Protein 4WPM (pdb70)

Nearest PDB structures (foldseek):
  4wpm-assembly1_B  TM=9.905E-01  e=3.020E-16  Thermochaetoides thermophila DSM 1495
  2cpd-assembly1_A  TM=7.471E-01  e=7.369E-03  Homo sapiens
  2d9o-assembly1_A  TM=5.249E-01  e=2.780E-01  Homo sapiens
  3zo7-assembly1_E  TM=3.820E-01  e=1.640E-01  Rhodococcus opacus
  4fpi-assembly1_E  TM=3.477E-01  e=1.640E-01  Rhodococcus opacus

Structure (mmCIF, N/CA/C/O backbone):
data_4WPM
#
_entry.id   4WPM
#
_cell.length_a   113.731
_cell.lengt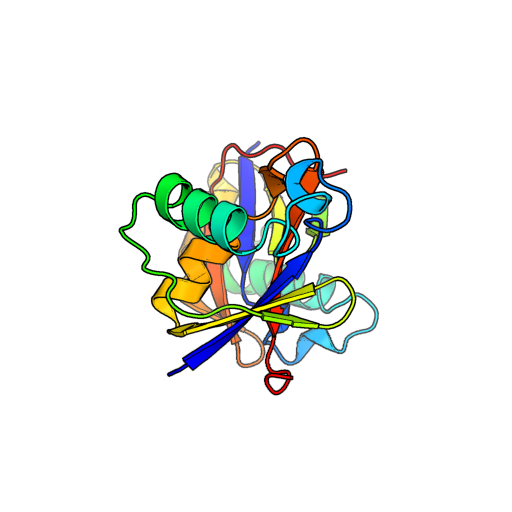h_b   29.796
_cell.length_c   52.453
_cell.angle_alpha   90.00
_cell.angle_beta   96.53
_cell.angle_gamma   90.00
#
_symmetry.space_group_name_H-M   'C 1 2 1'
#
loop_
_entity.id
_entity.type
_entity.pdbx_description
1 polymer 'mRNA export protein'
2 non-polymer 'SULFATE ION'
3 water water
#
loop_
_atom_site.group_PDB
_atom_site.id
_atom_site.type_symbol
_atom_site.label_atom_id
_atom_site.label_alt_id
_atom_site.label_comp_id
_atom_site.label_asym_id
_atom_site.label_entity_id
_atom_site.label_seq_id
_atom_site.pdbx_PDB_ins_code
_atom_site.Cartn_x
_atom_site.Cartn_y
_atom_site.Cartn_z
_atom_site.occupancy
_atom_site.B_iso_or_equiv
_atom_site.auth_seq_id
_atom_site.auth_comp_id
_atom_site.auth_asym_id
_atom_site.auth_atom_id
_atom_site.pdbx_PDB_model_num
ATOM 1 N N . LYS A 1 19 ? 38.563 12.818 7.431 1.00 59.38 98 LYS A N 1
ATOM 2 C CA . LYS A 1 19 ? 37.776 11.921 8.269 1.00 60.08 98 LYS A CA 1
ATOM 3 C C . LYS A 1 19 ? 36.282 12.084 8.011 1.00 53.78 98 LYS A C 1
ATOM 4 O O . LYS A 1 19 ? 35.821 13.156 7.617 1.00 55.37 98 LYS A O 1
ATOM 22 N N . THR A 1 20 ? 35.534 11.007 8.234 1.00 46.68 99 THR A N 1
ATOM 23 C CA . THR A 1 20 ? 34.095 10.993 8.006 1.00 39.46 99 THR A CA 1
ATOM 24 C C . THR A 1 20 ? 33.397 10.223 9.123 1.00 28.42 99 THR A C 1
ATOM 25 O O . THR A 1 20 ? 33.976 9.304 9.703 1.00 24.48 99 THR A O 1
ATOM 36 N N . VAL A 1 21 ? 32.153 10.595 9.414 1.00 23.54 100 VAL A N 1
ATOM 37 C CA . VAL A 1 21 ? 31.366 9.924 10.443 1.00 22.07 100 VAL A CA 1
ATOM 38 C C . VAL A 1 21 ? 30.315 9.023 9.802 1.00 19.18 100 VAL A C 1
ATOM 39 O O . VAL A 1 21 ? 29.577 9.452 8.913 1.00 15.80 100 VAL A O 1
ATOM 52 N N . ILE A 1 22 ? 30.257 7.776 10.261 1.00 20.94 101 ILE A N 1
ATOM 53 C CA . ILE A 1 22 ? 29.274 6.811 9.780 1.00 16.57 101 ILE A CA 1
ATOM 54 C C . ILE A 1 22 ? 28.344 6.383 10.910 1.00 16.69 101 ILE A C 1
ATOM 55 O O . ILE A 1 22 ? 28.796 6.077 12.014 1.00 17.90 101 ILE A O 1
ATOM 71 N N . LYS A 1 23 ? 27.046 6.364 10.620 1.00 16.72 102 LYS A N 1
ATOM 72 C CA . LYS A 1 23 ? 26.042 5.875 11.560 1.00 18.95 102 LYS A CA 1
ATOM 73 C C . LYS A 1 23 ? 25.480 4.541 11.082 1.00 15.01 102 LYS A C 1
ATOM 74 O O . LYS A 1 23 ? 25.083 4.405 9.923 1.00 11.65 102 LYS A O 1
ATOM 93 N N . ILE A 1 24 ? 25.448 3.564 11.984 1.00 17.50 103 ILE A N 1
ATOM 94 C CA . ILE A 1 24 ? 24.941 2.230 11.673 1.00 13.99 103 ILE A CA 1
ATOM 95 C C . ILE A 1 24 ? 23.757 1.876 12.565 1.00 14.22 103 ILE A C 1
ATOM 96 O O . ILE A 1 24 ? 23.832 1.998 13.788 1.00 14.61 103 ILE A O 1
ATOM 112 N N . LEU A 1 25 ? 22.673 1.430 11.938 1.00 15.14 104 LEU A N 1
ATOM 113 C CA . LEU A 1 25 ? 21.453 1.055 12.643 1.00 14.49 104 LEU A CA 1
ATOM 114 C C . LEU A 1 25 ? 21.119 -0.412 12.393 1.00 16.98 104 LEU A C 1
ATOM 115 O O . LEU A 1 25 ? 21.312 -0.912 11.285 1.00 17.40 104 LEU A O 1
ATOM 131 N N . GLY A 1 26 ? 20.620 -1.093 13.422 1.00 19.06 105 GLY A N 1
ATOM 132 C CA . GLY A 1 26 ? 20.156 -2.465 13.286 1.00 23.47 105 GLY A CA 1
ATOM 133 C C . GLY A 1 26 ? 20.917 -3.482 14.118 1.00 29.62 105 GLY A C 1
ATOM 134 O O . GLY A 1 26 ? 20.572 -4.664 14.120 1.00 44.76 105 GLY A O 1
ATOM 138 N N . LEU A 1 27 ? 21.951 -3.036 14.825 1.00 22.17 106 LEU A N 1
ATOM 139 C CA . LEU A 1 27 ? 22.742 -3.939 15.656 1.00 18.15 106 LEU A CA 1
ATOM 140 C C . LEU A 1 27 ? 21.923 -4.435 16.843 1.00 18.40 106 LEU A C 1
ATOM 141 O O . LEU A 1 27 ? 22.082 -5.571 17.286 1.00 13.11 106 LEU A O 1
ATOM 157 N N . LYS A 1 28 ? 21.048 -3.573 17.351 1.00 26.04 107 LYS A N 1
ATOM 158 C CA . LYS A 1 28 ? 20.213 -3.905 18.500 1.00 33.75 107 LYS A CA 1
ATOM 159 C C . LYS A 1 28 ? 19.243 -5.034 18.168 1.00 29.41 107 LYS A C 1
ATOM 160 O O . LYS A 1 28 ? 18.905 -5.848 19.028 1.00 29.50 107 LYS A O 1
ATOM 179 N N . ASN A 1 29 ? 18.799 -5.075 16.916 1.00 23.74 108 ASN A N 1
ATOM 180 C CA . ASN A 1 29 ? 17.866 -6.098 16.461 1.00 19.50 108 ASN A CA 1
ATOM 181 C C . ASN A 1 29 ? 18.564 -7.417 16.143 1.00 17.24 108 ASN A C 1
ATOM 182 O O . ASN A 1 29 ? 17.910 -8.435 15.915 1.00 17.53 108 ASN A O 1
ATOM 193 N N . SER A 1 30 ? 19.893 -7.393 16.129 1.00 14.94 109 SER A N 1
ATOM 194 C CA . SER A 1 30 ? 20.675 -8.553 15.723 1.00 16.94 109 SER A CA 1
ATOM 195 C C . SER A 1 30 ? 20.943 -9.500 16.889 1.00 23.70 109 SER A C 1
ATOM 196 O O . SER A 1 30 ? 20.700 -9.163 18.048 1.00 22.86 109 SER A O 1
ATOM 204 N N . LYS A 1 31 ? 21.447 -10.687 16.568 1.00 21.13 110 LYS A N 1
ATOM 205 C CA . LYS A 1 31 ? 21.787 -11.682 17.578 1.00 20.10 110 LYS A CA 1
ATOM 206 C C . LYS A 1 31 ? 23.031 -11.279 18.364 1.00 16.36 110 LYS A C 1
ATOM 207 O O . LYS A 1 31 ? 23.227 -11.713 19.499 1.00 15.22 110 LYS A O 1
ATOM 226 N N . ALA A 1 32 ? 23.871 -10.451 17.752 1.00 12.91 111 ALA A N 1
ATOM 227 C CA . ALA A 1 32 ? 25.109 -10.011 18.385 1.00 13.07 111 ALA A CA 1
ATOM 228 C C . ALA A 1 32 ? 24.841 -9.034 19.527 1.00 13.51 111 ALA A C 1
ATOM 229 O O . ALA A 1 32 ? 25.736 -8.736 20.316 1.00 12.97 111 ALA A O 1
ATOM 236 N N . ALA A 1 33 ? 23.611 -8.534 19.610 1.00 16.32 112 ALA A N 1
ATOM 237 C CA . ALA A 1 33 ? 23.253 -7.538 20.615 1.00 18.92 112 ALA A CA 1
ATOM 238 C C . ALA A 1 33 ? 23.434 -8.076 22.031 1.00 23.55 112 ALA A C 1
ATOM 239 O O . ALA A 1 33 ? 23.743 -7.324 22.956 1.00 20.51 112 ALA A O 1
ATOM 246 N N . SER A 1 34 ? 23.242 -9.381 22.193 1.00 21.22 113 SER A N 1
ATOM 247 C CA . SER A 1 34 ? 23.325 -10.015 23.505 1.00 21.02 113 SER A CA 1
ATOM 248 C C . SER A 1 34 ? 24.770 -10.200 23.964 1.00 21.88 113 SER A C 1
ATOM 249 O O . SER A 1 34 ? 25.015 -10.683 25.069 1.00 21.71 113 SER A O 1
ATOM 257 N N . ASN A 1 35 ? 25.723 -9.820 23.119 1.00 25.29 114 ASN A N 1
ATOM 258 C CA . ASN A 1 35 ? 27.134 -9.964 23.457 1.00 26.48 114 ASN A CA 1
ATOM 259 C C . ASN A 1 35 ? 27.540 -9.070 24.626 1.00 24.11 114 ASN A C 1
ATOM 260 O O . ASN A 1 35 ? 26.842 -8.106 24.943 1.00 23.18 114 ASN A O 1
ATOM 271 N N . PRO A 1 36 ? 28.673 -9.393 25.275 1.00 23.01 115 PRO A N 1
ATOM 272 C CA . PRO A 1 36 ? 29.200 -8.599 26.391 1.00 23.14 115 PRO A CA 1
ATOM 273 C C . PRO A 1 36 ? 29.418 -7.129 26.038 1.00 25.79 115 PRO A C 1
ATOM 274 O O . PRO A 1 36 ? 29.113 -6.256 26.851 1.00 25.58 115 PRO A O 1
ATOM 285 N N . ASP A 1 37 ? 29.936 -6.869 24.840 1.00 26.22 116 ASP A N 1
ATOM 286 C CA . ASP A 1 37 ? 30.220 -5.506 24.398 1.00 25.93 116 ASP A CA 1
ATOM 287 C C . ASP A 1 37 ? 29.108 -4.950 23.510 1.00 22.37 116 ASP A C 1
ATOM 288 O O . ASP A 1 37 ? 29.292 -3.937 22.835 1.00 20.74 116 ASP A O 1
ATOM 297 N N . GLY A 1 38 ? 27.957 -5.616 23.513 1.00 21.13 117 GLY A N 1
ATOM 298 C CA . GLY A 1 38 ? 26.825 -5.185 22.713 1.00 23.57 117 GLY A CA 1
ATOM 299 C C . GLY A 1 38 ? 26.931 -5.610 21.260 1.00 25.34 117 GLY A C 1
ATOM 300 O O . GLY A 1 38 ? 26.103 -5.227 20.433 1.00 25.20 117 GLY A O 1
ATOM 304 N N . GLY A 1 39 ? 27.953 -6.402 20.949 1.00 26.10 118 GLY A N 1
ATOM 305 C CA . GLY A 1 39 ? 28.159 -6.896 19.599 1.00 24.32 118 GLY A CA 1
ATOM 306 C C . GLY A 1 39 ? 28.935 -5.936 18.717 1.00 22.93 118 GLY A C 1
ATOM 307 O O . GLY A 1 39 ? 28.980 -6.106 17.498 1.00 19.95 118 GLY A O 1
ATOM 311 N N . LEU A 1 40 ? 29.542 -4.923 19.329 1.00 20.58 119 LEU A N 1
ATOM 312 C CA . LEU A 1 40 ? 30.296 -3.918 18.586 1.00 14.37 119 LEU A CA 1
ATOM 313 C C . LEU A 1 40 ? 31.451 -4.557 17.826 1.00 14.29 119 LEU A C 1
ATOM 314 O O . LEU A 1 40 ? 31.576 -4.390 16.615 1.00 14.17 119 LEU A O 1
ATOM 330 N N . ARG A 1 41 ? 32.285 -5.298 18.548 1.00 14.39 120 ARG A N 1
ATOM 331 C CA . ARG A 1 41 ? 33.498 -5.874 17.980 1.00 17.20 120 ARG A CA 1
ATOM 332 C C . ARG A 1 41 ? 33.192 -6.852 16.850 1.00 15.42 120 ARG A C 1
ATOM 333 O O . ARG A 1 41 ? 33.848 -6.831 15.808 1.00 15.43 120 ARG A O 1
ATOM 354 N N . SER A 1 42 ? 32.198 -7.709 17.060 1.00 15.30 121 SER A N 1
ATOM 355 C CA . SER A 1 42 ? 31.804 -8.680 16.046 1.00 18.85 121 SER A CA 1
ATOM 356 C C . SER A 1 42 ? 31.279 -7.981 14.794 1.00 20.53 121 SER A C 1
ATOM 357 O O . SER A 1 42 ? 31.485 -8.453 13.676 1.00 23.50 121 SER A O 1
ATOM 365 N N . LEU A 1 43 ? 30.602 -6.853 14.990 1.00 18.49 122 LEU A N 1
ATOM 366 C CA . LEU A 1 43 ? 30.083 -6.066 13.877 1.00 10.91 122 LEU A CA 1
ATOM 367 C C . LEU A 1 43 ? 31.211 -5.458 13.051 1.00 10.72 122 LEU A C 1
ATOM 368 O O . LEU A 1 43 ? 31.229 -5.586 11.828 1.00 9.70 122 LEU A O 1
ATOM 384 N N . LEU A 1 44 ? 32.146 -4.790 13.720 1.00 14.37 123 LEU A N 1
ATOM 385 C CA . LEU A 1 44 ? 33.256 -4.150 13.024 1.00 17.84 123 LEU A CA 1
ATOM 386 C C . LEU A 1 44 ? 34.105 -5.195 12.316 1.00 22.24 123 LEU A C 1
ATOM 387 O O . LEU A 1 44 ? 34.606 -4.959 11.219 1.00 21.47 123 LEU A O 1
ATOM 403 N N . ASP A 1 45 ? 34.257 -6.356 12.945 1.00 27.92 124 ASP A N 1
ATOM 404 C CA . ASP A 1 45 ? 34.981 -7.460 12.331 1.00 34.57 124 ASP A CA 1
ATOM 405 C C . ASP A 1 45 ? 34.270 -7.898 11.056 1.00 28.17 124 ASP A C 1
ATOM 406 O O . ASP A 1 45 ? 34.908 -8.169 10.040 1.00 24.90 124 ASP A O 1
ATOM 415 N N . PHE A 1 46 ? 32.943 -7.959 11.117 1.00 22.24 125 PHE A N 1
ATOM 416 C CA . PHE A 1 46 ? 32.135 -8.333 9.962 1.00 18.34 125 PHE A CA 1
ATOM 417 C C . PHE A 1 46 ? 32.255 -7.312 8.834 1.00 19.52 125 PHE A C 1
ATOM 418 O O . PHE A 1 46 ? 32.357 -7.679 7.663 1.00 19.88 125 PHE A O 1
ATOM 435 N N . LEU A 1 47 ? 32.243 -6.031 9.190 1.00 21.21 126 LEU A N 1
ATOM 436 C CA . LEU A 1 47 ? 32.337 -4.959 8.204 1.00 22.82 126 LEU A CA 1
ATOM 437 C C . LEU A 1 47 ? 33.678 -4.974 7.478 1.00 30.22 126 LEU A C 1
ATOM 438 O O . LEU A 1 47 ? 33.740 -4.756 6.268 1.00 30.63 126 LEU A O 1
ATOM 454 N N . GLU A 1 48 ? 34.749 -5.228 8.223 1.00 26.78 127 GLU A N 1
ATOM 455 C CA . GLU A 1 48 ? 36.087 -5.274 7.647 1.00 26.58 127 GLU A CA 1
ATOM 456 C C . GLU A 1 48 ? 36.222 -6.390 6.614 1.00 29.33 127 GLU A C 1
ATOM 457 O O . GLU A 1 48 ? 36.786 -6.187 5.539 1.00 31.25 127 GLU A O 1
ATOM 469 N N . ARG A 1 49 ? 35.703 -7.568 6.946 1.00 30.60 128 ARG A N 1
ATOM 470 C CA . ARG A 1 49 ? 35.792 -8.722 6.057 1.00 33.73 128 ARG A CA 1
ATOM 471 C C . ARG A 1 49 ? 34.907 -8.553 4.822 1.00 31.58 128 ARG A C 1
ATOM 472 O O . ARG A 1 49 ? 35.305 -8.907 3.712 1.00 28.39 128 ARG A O 1
ATOM 493 N N . LYS A 1 50 ? 33.708 -8.012 5.021 1.00 34.22 129 LYS A N 1
ATOM 494 C CA . LYS A 1 50 ? 32.722 -7.894 3.948 1.00 40.31 129 LYS A CA 1
ATOM 495 C C . LYS A 1 50 ? 33.132 -6.871 2.893 1.00 44.65 129 LYS A C 1
ATOM 496 O O . LYS A 1 50 ? 32.811 -7.022 1.714 1.00 44.02 129 LYS A O 1
ATOM 515 N N . SER A 1 51 ? 33.825 -5.824 3.326 1.00 52.41 130 SER A N 1
ATOM 516 C CA . SER A 1 51 ? 34.238 -4.746 2.434 1.00 63.96 130 SER A CA 1
ATOM 517 C C . SER A 1 51 ? 35.237 -5.253 1.395 1.00 73.19 130 SER A C 1
ATOM 518 O O . SER A 1 51 ? 35.245 -4.789 0.255 1.00 72.71 130 SER A O 1
ATOM 526 N N . LYS A 1 52 ? 36.087 -6.190 1.812 1.00 82.55 131 LYS A N 1
ATOM 527 C CA . LYS A 1 52 ? 37.113 -6.785 0.950 1.00 91.28 131 LYS A CA 1
ATOM 528 C C . LYS A 1 52 ? 38.161 -5.760 0.522 1.00 97.80 131 LYS A C 1
ATOM 529 O O . LYS A 1 52 ? 38.866 -5.958 -0.469 1.00 99.92 131 LYS A O 1
ATOM 548 N N . GLU A 1 53 ? 38.257 -4.667 1.273 1.00 100.97 132 G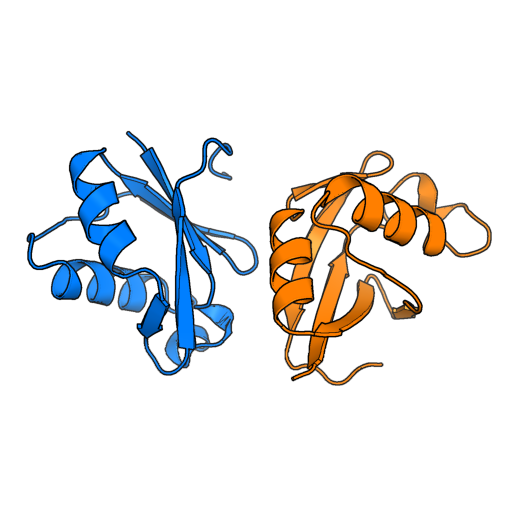LU A N 1
ATOM 549 C CA . GLU A 1 53 ? 39.309 -3.677 1.073 1.00 104.15 132 GLU A CA 1
ATOM 550 C C . GLU A 1 53 ? 40.470 -3.904 2.041 1.00 105.94 132 GLU A C 1
ATOM 551 O O . GLU A 1 53 ? 41.528 -3.291 1.906 1.00 103.26 132 GLU A O 1
ATOM 563 N N . LYS A 1 54 ? 40.262 -4.793 3.010 1.00 112.06 133 LYS A N 1
ATOM 564 C CA . LYS A 1 54 ? 41.163 -4.908 4.153 1.00 118.31 133 LYS A CA 1
ATOM 565 C C . LYS A 1 54 ? 41.228 -3.541 4.817 1.00 111.88 133 LYS A C 1
ATOM 566 O O . LYS A 1 54 ? 42.282 -2.908 4.897 1.00 114.08 133 LYS A O 1
ATOM 585 N N . ILE A 1 55 ? 40.065 -3.104 5.281 1.00 101.48 134 ILE A N 1
ATOM 586 C CA . ILE A 1 55 ? 39.920 -1.868 6.028 1.00 90.83 134 ILE A CA 1
ATOM 587 C C . ILE A 1 55 ? 40.137 -2.100 7.516 1.00 76.28 134 ILE A C 1
ATOM 588 O O . ILE A 1 55 ? 39.832 -3.170 8.044 1.00 74.40 134 ILE A O 1
ATOM 604 N N . THR A 1 56 ? 40.698 -1.090 8.172 1.00 66.39 135 THR A N 1
ATOM 605 C CA . THR A 1 56 ? 40.899 -1.105 9.612 1.00 59.69 135 THR A CA 1
ATOM 606 C C . THR A 1 56 ? 40.060 0.010 10.223 1.00 53.85 135 THR A C 1
ATOM 607 O O . THR A 1 56 ? 40.243 1.185 9.903 1.00 53.10 135 THR A O 1
ATOM 618 N N . LEU A 1 57 ? 39.144 -0.372 11.108 1.00 50.04 136 LEU A N 1
ATOM 619 C CA . LEU A 1 57 ? 38.235 0.568 11.749 1.00 48.19 136 LEU A CA 1
ATOM 620 C C . LEU A 1 57 ? 38.772 0.931 13.126 1.00 52.03 136 LEU A C 1
ATOM 621 O O . LEU A 1 57 ? 38.792 0.107 14.041 1.00 47.66 136 LEU A O 1
ATOM 637 N N . GLY A 1 58 ? 39.203 2.181 13.262 1.00 62.14 137 GLY A N 1
ATOM 638 C CA . GLY A 1 58 ? 39.820 2.654 14.486 1.00 71.57 137 GLY A CA 1
ATOM 639 C C . GLY A 1 58 ? 38.834 2.985 15.588 1.00 60.98 137 GLY A C 1
ATOM 640 O O . GLY A 1 58 ? 38.663 2.192 16.512 1.00 68.45 137 GLY A O 1
ATOM 644 N N . ARG A 1 59 ? 38.173 4.135 15.493 1.00 47.41 138 ARG A N 1
ATOM 645 C CA . ARG A 1 59 ? 37.295 4.585 16.568 1.00 30.91 138 ARG A CA 1
ATOM 646 C C . ARG A 1 59 ? 35.838 4.246 16.283 1.00 23.03 138 ARG A C 1
ATOM 647 O O . ARG A 1 59 ? 35.301 4.588 15.229 1.00 17.85 138 ARG A O 1
ATOM 668 N N . GLY A 1 60 ? 35.207 3.568 17.238 1.00 23.21 139 GLY A N 1
ATOM 669 C CA . GLY A 1 60 ? 33.784 3.298 17.174 1.00 21.11 139 GLY A CA 1
ATOM 670 C C . GLY A 1 60 ? 33.141 3.238 18.547 1.00 19.69 139 GLY A C 1
ATOM 671 O O . GLY A 1 60 ? 33.810 2.951 19.540 1.00 15.71 139 GLY A O 1
ATOM 675 N N . ILE A 1 61 ? 31.838 3.501 18.601 1.00 20.15 140 ILE A N 1
ATOM 676 C CA . ILE A 1 61 ? 31.084 3.464 19.854 1.00 22.23 140 ILE A CA 1
ATOM 677 C C . ILE A 1 61 ? 29.624 3.072 19.632 1.00 18.01 140 ILE A C 1
ATOM 678 O O . ILE A 1 61 ? 29.102 3.197 18.524 1.00 15.49 140 ILE A O 1
ATOM 694 N N . ILE A 1 62 ? 28.979 2.591 20.693 1.00 17.05 141 ILE A N 1
ATOM 695 C CA . ILE A 1 62 ? 27.544 2.318 20.672 1.00 15.65 141 ILE A CA 1
ATOM 696 C C . ILE A 1 62 ? 26.827 3.384 21.494 1.00 15.42 141 ILE A C 1
ATOM 697 O O . ILE A 1 62 ? 27.022 3.476 22.707 1.00 14.69 141 ILE A O 1
ATOM 713 N N . ASP A 1 63 ? 26.006 4.188 20.824 1.00 17.30 142 ASP A N 1
ATOM 714 C CA . ASP A 1 63 ? 25.182 5.187 21.494 1.00 19.83 142 ASP A CA 1
ATOM 715 C C . ASP A 1 63 ? 23.728 5.042 21.062 1.00 20.72 142 ASP A C 1
ATOM 716 O O . ASP A 1 63 ? 23.394 5.250 19.895 1.00 19.81 142 ASP A O 1
ATOM 725 N N . GLY A 1 64 ? 22.866 4.688 22.009 1.00 22.51 143 GLY A N 1
ATOM 726 C CA . GLY A 1 64 ? 21.480 4.400 21.698 1.00 23.76 143 GLY A CA 1
ATOM 727 C C . GLY A 1 64 ? 21.386 3.154 20.841 1.00 23.79 143 GLY A C 1
ATOM 728 O O . GLY A 1 64 ? 22.024 2.142 21.134 1.00 22.92 143 GLY A O 1
ATOM 732 N N . ASP A 1 65 ? 20.592 3.230 19.778 1.00 23.21 144 ASP A N 1
ATOM 733 C CA . ASP A 1 65 ? 20.439 2.113 18.853 1.00 24.34 144 ASP A CA 1
ATOM 734 C C . ASP A 1 65 ? 21.491 2.172 17.749 1.00 19.77 144 ASP A C 1
ATOM 735 O O . ASP A 1 65 ? 21.576 1.268 16.916 1.00 21.05 144 ASP A O 1
ATOM 744 N N . TYR A 1 66 ? 22.294 3.234 17.750 1.00 16.24 145 TYR A N 1
ATOM 745 C CA . TYR A 1 66 ? 23.250 3.470 16.675 1.00 18.99 145 TYR A CA 1
ATOM 746 C C . TYR A 1 66 ? 24.667 3.041 17.031 1.00 16.25 145 TYR A C 1
ATOM 747 O O . TYR A 1 66 ? 25.061 3.050 18.199 1.00 14.96 145 TYR A O 1
ATOM 765 N N . VAL A 1 67 ? 25.421 2.664 16.003 1.00 14.61 146 VAL A N 1
ATOM 766 C CA . VAL A 1 67 ? 26.863 2.492 16.107 1.00 11.45 146 VAL A CA 1
ATOM 767 C C . VAL A 1 67 ? 27.541 3.593 15.301 1.00 11.14 146 VAL A C 1
ATOM 768 O O . VAL A 1 67 ? 27.244 3.778 14.119 1.00 8.66 146 VAL A O 1
ATOM 781 N N . TRP A 1 68 ? 28.449 4.319 15.944 1.00 14.45 147 TRP A N 1
ATOM 782 C CA . TRP A 1 68 ? 29.145 5.430 15.307 1.00 16.26 147 TRP A CA 1
ATOM 783 C C . TRP A 1 68 ? 30.560 5.004 14.945 1.00 19.05 147 TRP A C 1
ATOM 784 O O . TRP A 1 68 ? 31.234 4.361 15.745 1.00 19.40 147 TRP A O 1
ATOM 805 N N . LEU A 1 69 ? 30.995 5.349 13.737 1.00 22.49 148 LEU A N 1
ATOM 806 C CA . LEU A 1 69 ? 32.351 5.044 13.287 1.00 24.53 148 LEU A CA 1
ATOM 807 C C . LEU A 1 69 ? 32.991 6.266 12.647 1.00 24.56 148 LEU A C 1
ATOM 808 O O . LEU A 1 69 ? 32.361 6.968 11.855 1.00 22.21 148 LEU A O 1
ATOM 824 N N . LYS A 1 70 ? 34.250 6.510 13.001 1.00 26.55 149 LYS A N 1
ATOM 825 C CA . LYS A 1 70 ? 35.030 7.583 12.404 1.00 30.63 149 LYS A CA 1
ATOM 826 C C . LYS A 1 70 ? 36.061 6.986 11.446 1.00 29.61 149 LYS A C 1
ATOM 827 O O . LYS A 1 70 ? 36.947 6.241 11.867 1.00 29.67 149 LYS A O 1
ATOM 846 N N . VAL A 1 71 ? 35.935 7.312 10.162 1.00 30.16 150 VAL A N 1
ATOM 847 C CA . VAL A 1 71 ? 36.763 6.707 9.119 1.00 31.17 150 VAL A CA 1
ATOM 848 C C . VAL A 1 71 ? 37.134 7.721 8.039 1.00 35.21 150 VAL A C 1
ATOM 849 O O . VAL A 1 71 ? 36.505 8.773 7.928 1.00 31.03 150 VAL A O 1
ATOM 862 N N . ASN A 1 72 ? 38.152 7.403 7.243 1.00 46.30 151 ASN A N 1
ATOM 863 C CA . ASN A 1 72 ? 38.519 8.256 6.117 1.00 58.70 151 ASN A CA 1
ATOM 864 C C . ASN A 1 72 ? 37.493 8.121 4.995 1.00 67.56 151 ASN A C 1
ATOM 865 O O . ASN A 1 72 ? 36.597 7.280 5.064 1.00 72.62 151 ASN A O 1
ATOM 876 N N . LYS A 1 73 ? 37.626 8.948 3.963 1.00 72.48 152 LYS A N 1
ATOM 877 C CA . LYS A 1 73 ? 36.582 9.063 2.948 1.00 79.58 152 LYS A CA 1
ATOM 878 C C . LYS A 1 73 ? 36.444 7.816 2.069 1.00 88.64 152 LYS A C 1
ATOM 879 O O . LYS A 1 73 ? 35.331 7.359 1.810 1.00 86.71 152 LYS A O 1
ATOM 898 N N . ASP A 1 74 ? 37.566 7.271 1.607 1.00 100.79 153 ASP A N 1
ATOM 899 C CA . ASP A 1 74 ? 37.53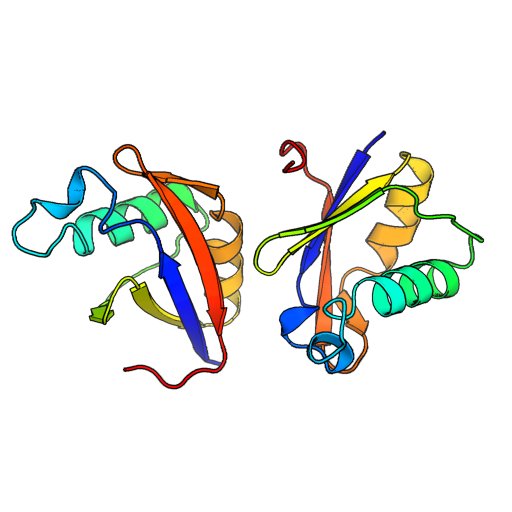4 6.088 0.749 1.00 102.72 153 ASP A CA 1
ATOM 900 C C . ASP A 1 74 ? 36.939 4.903 1.495 1.00 95.11 153 ASP A C 1
ATOM 901 O O . ASP A 1 74 ? 36.188 4.109 0.929 1.00 100.15 153 ASP A O 1
ATOM 910 N N . ASP A 1 75 ? 37.285 4.796 2.772 1.00 81.46 154 ASP A N 1
ATOM 911 C CA . ASP A 1 75 ? 36.755 3.748 3.631 1.00 68.91 154 ASP A CA 1
ATOM 912 C C . ASP A 1 75 ? 35.239 3.837 3.750 1.00 55.75 154 ASP A C 1
ATOM 913 O O . ASP A 1 75 ? 34.551 2.819 3.842 1.00 53.46 154 ASP A O 1
ATOM 922 N N . ALA A 1 76 ? 34.726 5.062 3.757 1.00 46.45 155 ALA A N 1
ATOM 923 C CA . ALA A 1 76 ? 33.297 5.295 3.910 1.00 37.72 155 ALA A CA 1
ATOM 924 C C . ALA A 1 76 ? 32.501 4.695 2.754 1.00 34.96 155 ALA A C 1
ATOM 925 O O . ALA A 1 76 ? 31.409 4.170 2.957 1.00 35.27 155 ALA A O 1
ATOM 932 N N . GLN A 1 77 ? 33.054 4.760 1.547 1.00 32.09 156 GLN A N 1
ATOM 933 C CA . GLN A 1 77 ? 32.351 4.268 0.366 1.00 27.86 156 GLN A CA 1
ATOM 934 C C . GLN A 1 77 ? 32.135 2.758 0.414 1.00 26.64 156 GLN A C 1
ATOM 935 O O . GLN A 1 77 ? 31.062 2.269 0.060 1.00 26.35 156 GLN A O 1
ATOM 949 N N . HIS A 1 78 ? 33.151 2.023 0.851 1.00 28.40 157 HIS A N 1
ATOM 950 C CA . HIS A 1 78 ? 33.047 0.571 0.955 1.00 31.21 157 HIS A CA 1
ATOM 951 C C . HIS A 1 78 ? 32.063 0.168 2.049 1.00 30.32 157 HIS A C 1
ATOM 952 O O . HIS A 1 78 ? 31.330 -0.810 1.905 1.00 32.61 157 HIS A O 1
ATOM 966 N N . LEU A 1 79 ? 32.053 0.922 3.145 1.00 28.42 158 LEU A N 1
ATOM 967 C CA . LEU A 1 79 ? 31.106 0.675 4.226 1.00 26.90 158 LEU A CA 1
ATOM 968 C C . LEU A 1 79 ? 29.685 0.969 3.760 1.00 22.84 158 LEU A C 1
ATOM 969 O O . LEU A 1 79 ? 28.748 0.246 4.101 1.00 18.97 158 LEU A O 1
ATOM 985 N N . LEU A 1 80 ? 29.531 2.035 2.980 1.00 23.55 159 LEU A N 1
ATOM 986 C CA . LEU A 1 80 ? 28.222 2.439 2.481 1.00 24.27 159 LEU A CA 1
ATOM 987 C C . LEU A 1 80 ? 27.626 1.405 1.523 1.00 22.86 159 LEU A C 1
ATOM 988 O O . LEU A 1 80 ? 26.404 1.298 1.411 1.00 22.26 159 LEU A O 1
ATOM 1004 N N . ARG A 1 81 ? 28.476 0.652 0.829 1.00 24.44 160 ARG A N 1
ATOM 1005 C CA . ARG A 1 81 ? 27.988 -0.412 -0.048 1.00 27.71 160 ARG A CA 1
ATOM 1006 C C . ARG A 1 81 ? 27.259 -1.493 0.738 1.00 26.72 160 ARG A C 1
ATOM 1007 O O . ARG A 1 81 ? 26.349 -2.140 0.219 1.00 27.65 160 ARG A O 1
ATOM 1028 N N . LEU A 1 82 ? 27.662 -1.687 1.988 1.00 25.46 161 LEU A N 1
ATOM 1029 C CA . LEU A 1 82 ? 27.082 -2.732 2.820 1.00 24.83 161 LEU A CA 1
ATOM 1030 C C . LEU A 1 82 ? 25.744 -2.302 3.420 1.00 21.01 161 LEU A C 1
ATOM 1031 O O . LEU A 1 82 ? 25.148 -3.038 4.205 1.00 19.23 161 LEU A O 1
ATOM 1047 N N . ASN A 1 83 ? 25.282 -1.105 3.070 1.00 16.98 162 ASN A N 1
ATOM 1048 C CA . ASN A 1 83 ? 23.984 -0.637 3.537 1.00 15.26 162 ASN A CA 1
ATOM 1049 C C . ASN A 1 83 ? 22.867 -1.545 3.043 1.00 18.39 162 ASN A C 1
ATOM 1050 O O . ASN A 1 83 ? 22.798 -1.856 1.857 1.00 23.25 162 ASN A O 1
ATOM 1061 N N . GLY A 1 84 ? 21.998 -1.964 3.957 1.00 17.03 163 GLY A N 1
ATOM 1062 C CA . GLY A 1 84 ? 20.862 -2.804 3.617 1.00 16.04 163 GLY A CA 1
ATOM 1063 C C . GLY A 1 84 ? 21.158 -4.288 3.732 1.00 18.51 163 GLY A C 1
ATOM 1064 O O . GLY A 1 84 ? 20.251 -5.116 3.642 1.00 19.56 163 GLY A O 1
ATOM 1068 N N . PHE A 1 85 ? 22.428 -4.627 3.933 1.00 20.91 164 PHE A N 1
ATOM 1069 C CA . PHE A 1 85 ? 22.828 -6.016 4.131 1.00 23.54 164 PHE A CA 1
ATOM 1070 C C . PHE A 1 85 ? 22.366 -6.522 5.492 1.00 20.10 164 PHE A C 1
ATOM 1071 O O . PHE A 1 85 ? 22.123 -5.735 6.407 1.00 18.25 164 PHE A O 1
ATOM 1088 N N . THR A 1 86 ? 22.249 -7.840 5.614 1.00 18.74 165 THR A N 1
ATOM 1089 C CA . THR A 1 86 ? 21.824 -8.467 6.858 1.00 17.94 165 THR A CA 1
ATOM 1090 C C . THR A 1 86 ? 23.029 -8.978 7.643 1.00 16.98 165 THR A C 1
ATOM 1091 O O . THR A 1 86 ? 23.870 -9.700 7.104 1.00 14.08 165 THR A O 1
ATOM 1102 N N . TYR A 1 87 ? 23.107 -8.593 8.913 1.00 13.85 166 TYR A N 1
ATOM 1103 C CA . TYR A 1 87 ? 24.149 -9.079 9.811 1.00 13.50 166 TYR A CA 1
ATOM 1104 C C . TYR A 1 87 ? 23.542 -9.665 11.077 1.00 10.80 166 TYR A C 1
ATOM 1105 O O . TYR A 1 87 ? 22.793 -8.993 11.787 1.00 9.38 166 TYR A O 1
ATOM 1123 N N . ALA A 1 88 ? 23.884 -10.920 11.353 1.00 10.65 167 ALA A N 1
ATOM 1124 C CA . ALA A 1 88 ? 23.408 -11.619 12.540 1.00 10.13 167 ALA A CA 1
ATOM 1125 C C . ALA A 1 88 ? 21.882 -11.583 12.629 1.00 9.63 167 ALA A C 1
ATOM 1126 O O . ALA A 1 88 ? 21.314 -11.496 13.718 1.00 11.48 167 ALA A O 1
ATOM 1133 N N . GLY A 1 89 ? 21.229 -11.645 11.472 1.00 8.10 168 GLY A N 1
ATOM 1134 C CA . GLY A 1 89 ? 19.781 -11.718 11.410 1.00 11.53 168 GLY A CA 1
ATOM 1135 C C . GLY A 1 89 ? 19.070 -10.380 11.501 1.00 16.36 168 GLY A C 1
ATOM 1136 O O . GLY A 1 89 ? 17.873 -10.333 11.785 1.00 23.57 168 GLY A O 1
ATOM 1140 N N . ALA A 1 90 ? 19.802 -9.293 11.267 1.00 15.52 169 ALA A N 1
ATOM 1141 C CA . ALA A 1 90 ? 19.222 -7.952 11.309 1.00 14.92 169 ALA A CA 1
ATOM 1142 C C . ALA A 1 90 ? 19.693 -7.111 10.127 1.00 14.61 169 ALA A C 1
ATOM 1143 O O . ALA A 1 90 ? 20.872 -7.129 9.771 1.00 13.07 169 ALA A O 1
ATOM 1150 N N . THR A 1 91 ? 18.767 -6.368 9.530 1.00 15.29 170 THR A N 1
ATOM 1151 C CA . THR A 1 91 ? 19.090 -5.499 8.405 1.00 15.83 170 THR A CA 1
ATOM 1152 C C . THR A 1 91 ? 19.831 -4.257 8.885 1.00 11.57 170 THR A C 1
ATOM 1153 O O . THR A 1 91 ? 19.379 -3.568 9.801 1.00 11.01 170 THR A O 1
ATOM 1164 N N . LEU A 1 92 ? 20.970 -3.979 8.257 1.00 8.87 171 LEU A N 1
ATOM 1165 C CA . LEU A 1 92 ? 21.786 -2.825 8.611 1.00 10.76 171 LEU A CA 1
ATOM 1166 C C . LEU A 1 92 ? 21.453 -1.611 7.748 1.00 15.24 171 LEU A C 1
ATOM 1167 O O . LEU A 1 92 ? 21.343 -1.720 6.526 1.00 18.31 171 LEU A O 1
ATOM 1183 N N . THR A 1 93 ? 21.291 -0.461 8.396 1.00 15.03 172 THR A N 1
ATOM 1184 C CA . THR A 1 93 ? 21.152 0.811 7.696 1.00 15.11 172 THR A CA 1
ATOM 1185 C C . THR A 1 93 ? 22.411 1.623 7.961 1.00 13.26 172 THR A C 1
ATOM 1186 O O . THR A 1 93 ? 22.640 2.074 9.085 1.00 13.50 172 THR A O 1
ATOM 1197 N N . ILE A 1 94 ? 23.222 1.807 6.924 1.00 12.57 173 ILE A N 1
ATOM 1198 C CA . ILE A 1 94 ? 24.491 2.507 7.063 1.00 17.22 173 ILE A CA 1
ATOM 1199 C C . ILE A 1 94 ? 24.408 3.852 6.343 1.00 17.69 173 ILE A C 1
ATOM 1200 O O . ILE A 1 94 ? 24.069 3.907 5.160 1.00 17.72 173 ILE A O 1
ATOM 1216 N N . GLU A 1 95 ? 24.716 4.931 7.060 1.00 19.22 174 GLU A N 1
ATOM 1217 C CA . GLU A 1 95 ? 24.601 6.283 6.513 1.00 22.18 174 GLU A CA 1
ATOM 1218 C C . GLU A 1 95 ? 25.750 7.196 6.933 1.00 20.86 174 GLU A C 1
ATOM 1219 O O . GLU A 1 95 ? 26.291 7.071 8.032 1.00 14.25 174 GLU A O 1
ATOM 1231 N N . GLU A 1 96 ? 26.114 8.113 6.041 1.00 27.67 175 GLU A N 1
ATOM 1232 C CA . GLU A 1 96 ? 27.063 9.173 6.361 1.00 32.98 175 GLU A CA 1
ATOM 1233 C C . GLU A 1 96 ? 26.313 10.352 6.974 1.00 30.15 175 GLU A C 1
ATOM 1234 O O . GLU A 1 96 ? 25.172 10.630 6.602 1.00 29.25 175 GLU A O 1
ATOM 1246 N N . THR A 1 97 ? 26.954 11.037 7.917 1.00 29.55 176 THR A N 1
ATOM 1247 C CA . THR A 1 97 ? 26.326 12.153 8.617 1.00 29.65 176 THR A CA 1
ATOM 1248 C C . THR A 1 97 ? 27.337 13.227 9.001 1.00 26.17 176 THR A C 1
ATOM 1249 O O . THR A 1 97 ? 28.514 12.934 9.215 1.00 26.88 176 THR A O 1
ATOM 1260 N N . ASN A 1 98 ? 26.868 14.470 9.084 1.00 20.91 177 ASN A N 1
ATOM 1261 C CA . ASN A 1 98 ? 27.690 15.566 9.582 1.00 17.07 177 ASN A CA 1
ATOM 1262 C C . ASN A 1 98 ? 27.418 15.827 11.061 1.00 17.60 177 ASN A C 1
ATOM 1263 O O . ASN A 1 98 ? 27.906 16.805 11.627 1.00 18.89 177 ASN A O 1
ATOM 1274 N N . GLU A 1 99 ? 26.636 14.948 11.682 1.00 18.26 178 GLU A N 1
ATOM 1275 C CA . GLU A 1 99 ? 26.378 15.034 13.114 1.00 23.33 178 GLU A CA 1
ATOM 1276 C C . GLU A 1 99 ? 27.680 14.843 13.882 1.00 25.31 178 GLU A C 1
ATOM 1277 O O . GLU A 1 99 ? 28.512 14.025 13.490 1.00 26.95 178 GLU A O 1
ATOM 1289 N N . PRO A 1 100 ? 27.868 15.596 14.978 1.00 27.04 179 PRO A N 1
ATOM 1290 C CA . PRO A 1 100 ? 29.082 15.366 15.769 1.00 26.46 179 PRO A CA 1
ATOM 1291 C C . PRO A 1 100 ? 29.058 14.014 16.472 1.00 28.99 179 PRO A C 1
ATOM 1292 O O . PRO A 1 100 ? 28.009 13.592 16.958 1.00 28.33 179 PRO A O 1
ATOM 1303 N N . MET A 1 101 ? 30.205 13.345 16.522 1.00 30.84 180 MET A N 1
ATOM 1304 C CA . MET A 1 101 ? 30.309 12.067 17.213 1.00 31.51 180 MET A CA 1
ATOM 1305 C C . MET A 1 101 ? 30.111 12.273 18.713 1.00 30.28 180 MET A C 1
ATOM 1306 O O . MET A 1 101 ? 30.731 13.162 19.297 1.00 31.13 180 MET A O 1
ATOM 1320 N N . PRO A 1 102 ? 29.249 11.460 19.346 1.00 29.69 181 PRO A N 1
ATOM 1321 C CA . PRO A 1 102 ? 29.042 11.659 20.784 1.00 32.17 181 PRO A CA 1
ATOM 1322 C C . PRO A 1 102 ? 30.212 11.128 21.608 1.00 36.41 181 PRO A C 1
ATOM 1323 O O . PRO A 1 102 ? 30.793 10.101 21.258 1.00 33.68 181 PRO A O 1
ATOM 1334 N N . ALA A 1 103 ? 30.553 11.831 22.683 1.00 43.32 182 ALA A N 1
ATOM 1335 C CA . ALA A 1 103 ? 31.684 11.451 23.522 1.00 46.29 182 ALA A CA 1
ATOM 1336 C C . ALA A 1 103 ? 31.439 10.105 24.194 1.00 49.20 182 ALA A C 1
ATOM 1337 O O . ALA A 1 103 ? 32.351 9.286 24.315 1.00 50.02 182 ALA A O 1
ATOM 1344 N N . ASN B 1 18 ? 5.218 -4.072 8.944 1.00 75.08 97 ASN B N 1
ATOM 1345 C CA . ASN B 1 18 ? 4.571 -4.325 10.225 1.00 73.98 97 ASN B CA 1
ATOM 1346 C C . ASN B 1 18 ? 4.778 -3.178 11.209 1.00 69.84 97 ASN B C 1
ATOM 1347 O O . ASN B 1 18 ? 5.502 -2.224 10.924 1.00 71.14 97 ASN B O 1
ATOM 1357 N N . LYS B 1 19 ? 4.134 -3.282 12.368 1.00 62.74 98 LYS B N 1
ATOM 1358 C CA . LYS B 1 19 ? 4.184 -2.236 13.383 1.00 54.40 98 LYS B CA 1
ATOM 1359 C C . LYS B 1 19 ? 5.390 -2.398 14.306 1.00 47.37 98 LYS B C 1
ATOM 1360 O O . LYS B 1 19 ? 5.891 -3.506 14.503 1.00 46.07 98 LYS B O 1
ATOM 1379 N N . THR B 1 20 ? 5.845 -1.279 14.861 1.00 42.57 99 THR B N 1
ATOM 1380 C CA . THR B 1 20 ? 7.015 -1.247 15.732 1.00 38.82 99 THR B CA 1
ATOM 1381 C C . THR B 1 20 ? 6.758 -0.307 16.908 1.00 29.61 99 THR B C 1
ATOM 1382 O O . THR B 1 20 ? 5.982 0.641 16.792 1.00 30.01 99 THR B O 1
ATOM 1393 N N . VAL B 1 21 ? 7.418 -0.572 18.032 1.00 22.73 100 VAL B N 1
ATOM 1394 C CA . VAL B 1 21 ? 7.274 0.251 19.229 1.00 18.20 100 VAL B CA 1
ATOM 1395 C C . VAL B 1 21 ? 8.478 1.171 19.416 1.00 16.67 100 VAL B C 1
ATOM 1396 O O . VAL B 1 21 ? 9.627 0.733 19.338 1.00 20.04 100 VAL B O 1
ATOM 1409 N N . ILE B 1 22 ? 8.195 2.449 19.659 1.00 12.88 101 ILE B N 1
ATOM 1410 C CA . ILE B 1 22 ? 9.229 3.448 19.907 1.00 12.95 101 ILE B CA 1
ATOM 1411 C C . ILE B 1 22 ? 9.108 4.006 21.321 1.00 14.72 101 ILE B C 1
ATOM 1412 O O . ILE B 1 22 ? 8.014 4.354 21.769 1.00 14.10 101 ILE B O 1
ATOM 1428 N N . LYS B 1 23 ? 10.242 4.090 22.013 1.00 15.93 102 LYS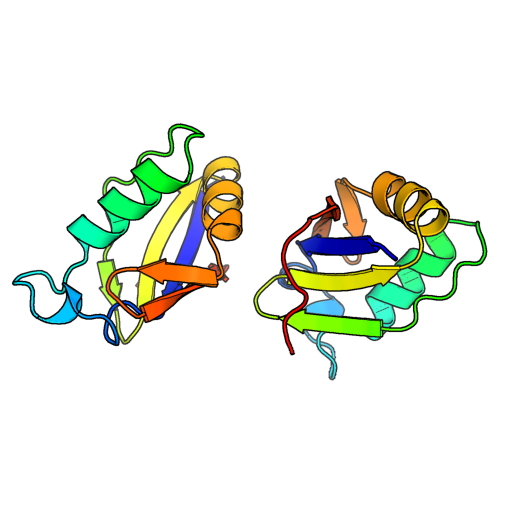 B N 1
ATOM 1429 C CA . LYS B 1 23 ? 10.305 4.703 23.335 1.00 18.25 102 LYS B CA 1
ATOM 1430 C C . LYS B 1 23 ? 11.045 6.033 23.271 1.00 18.91 102 LYS B C 1
ATOM 1431 O O . LYS B 1 23 ? 12.124 6.120 22.682 1.00 20.11 102 LYS B O 1
ATOM 1450 N N . ILE B 1 24 ? 10.461 7.061 23.879 1.00 19.28 103 ILE B N 1
ATOM 1451 C CA . ILE B 1 24 ? 11.069 8.387 23.908 1.00 20.40 103 ILE B CA 1
ATOM 1452 C C . ILE B 1 24 ? 11.337 8.777 25.357 1.00 23.18 103 ILE B C 1
ATOM 1453 O O . ILE B 1 24 ? 10.448 8.699 26.205 1.00 27.23 103 ILE B O 1
ATOM 1469 N N . LEU B 1 25 ? 12.570 9.200 25.625 1.00 23.13 104 LEU B N 1
ATOM 1470 C CA . LEU B 1 25 ? 12.993 9.570 26.970 1.00 22.80 104 LEU B CA 1
ATOM 1471 C C . LEU B 1 25 ? 13.434 11.030 27.028 1.00 19.57 104 LEU B C 1
ATOM 1472 O O . LEU B 1 25 ? 14.053 11.537 26.090 1.00 17.49 104 LEU B O 1
ATOM 1488 N N . GLY B 1 26 ? 13.107 11.697 28.133 1.00 20.25 105 GLY B N 1
ATOM 1489 C CA . GLY B 1 26 ? 13.562 13.055 28.380 1.00 22.56 105 GLY B CA 1
ATOM 1490 C C . GLY B 1 26 ? 12.457 14.091 28.483 1.00 23.88 105 GLY B C 1
ATOM 1491 O O . GLY B 1 26 ? 12.731 15.260 28.754 1.00 25.73 105 GLY B O 1
ATOM 1495 N N . LEU B 1 27 ? 11.211 13.680 28.268 1.00 22.03 106 LEU B N 1
ATOM 1496 C CA . LEU B 1 27 ? 10.092 14.615 28.348 1.00 20.39 106 LEU B CA 1
ATOM 1497 C C . LEU B 1 27 ? 9.854 15.072 29.783 1.00 19.05 106 LEU B C 1
ATOM 1498 O O . LEU B 1 27 ? 9.500 16.226 30.023 1.00 15.67 106 LEU B O 1
ATOM 1514 N N . LYS B 1 28 ? 10.049 14.164 30.733 1.00 23.78 107 LYS B N 1
ATOM 1515 C CA . LYS B 1 28 ? 9.837 14.480 32.140 1.00 27.14 107 LYS B CA 1
ATOM 1516 C C . LYS B 1 28 ? 10.860 15.506 32.618 1.00 24.72 107 LYS B C 1
ATOM 1517 O O . LYS B 1 28 ? 10.564 16.335 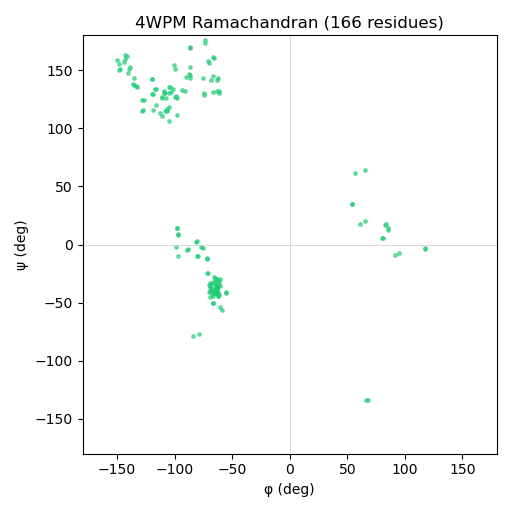33.478 1.00 26.45 107 LYS B O 1
ATOM 1536 N N . ASN B 1 29 ? 12.062 15.446 32.051 1.00 22.47 108 ASN B N 1
ATOM 1537 C CA . ASN B 1 29 ? 13.136 16.361 32.419 1.00 23.38 108 ASN B CA 1
ATOM 1538 C C . ASN B 1 29 ? 12.997 17.723 31.748 1.00 20.68 108 ASN B C 1
ATOM 1539 O O . ASN B 1 29 ? 13.711 18.667 32.086 1.00 19.11 108 ASN B O 1
ATOM 1550 N N . SER B 1 30 ? 12.075 17.817 30.795 1.00 20.08 109 SER B N 1
ATOM 1551 C CA . SER B 1 30 ? 11.923 19.022 29.990 1.00 20.33 109 SER B CA 1
ATOM 1552 C C . SER B 1 30 ? 11.000 20.044 30.647 1.00 26.11 109 SER B C 1
ATOM 1553 O O . SER B 1 30 ? 10.335 19.754 31.642 1.00 24.75 109 SER B O 1
ATOM 1561 N N . LYS B 1 31 ? 10.973 21.245 30.077 1.00 24.49 110 LYS B N 1
ATOM 1562 C CA . LYS B 1 31 ? 10.118 22.322 30.564 1.00 22.74 110 LYS B CA 1
ATOM 1563 C C . LYS B 1 31 ? 8.6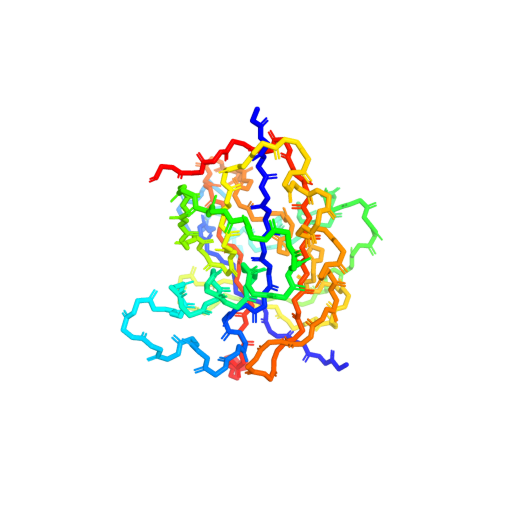44 22.046 30.276 1.00 23.35 110 LYS B C 1
ATOM 1564 O O . LYS B 1 31 ? 7.762 22.565 30.961 1.00 25.88 110 LYS B O 1
ATOM 1583 N N . ALA B 1 32 ? 8.385 21.231 29.259 1.00 20.52 111 ALA B N 1
ATOM 1584 C CA . ALA B 1 32 ? 7.020 20.907 28.855 1.00 20.84 111 ALA B CA 1
ATOM 1585 C C . ALA B 1 32 ? 6.324 19.990 29.861 1.00 20.13 111 ALA B C 1
ATOM 1586 O O . ALA B 1 32 ? 5.111 19.793 29.794 1.00 20.37 111 ALA B O 1
ATOM 1593 N N . ALA B 1 33 ? 7.097 19.432 30.788 1.00 21.05 112 ALA B N 1
ATOM 1594 C CA . ALA B 1 33 ? 6.580 18.469 31.757 1.00 23.60 112 ALA B CA 1
ATOM 1595 C C . ALA B 1 33 ? 5.482 19.054 32.644 1.00 27.44 112 ALA B C 1
ATOM 1596 O O . ALA B 1 33 ? 4.595 18.331 33.097 1.00 27.86 112 ALA B O 1
ATOM 1603 N N . SER B 1 34 ? 5.541 20.359 32.888 1.00 30.38 113 SER B N 1
ATOM 1604 C CA . SER B 1 34 ? 4.592 21.008 33.789 1.00 33.96 113 SER B CA 1
ATOM 1605 C C . SER B 1 34 ? 3.211 21.190 33.159 1.00 35.46 113 SER B C 1
ATOM 1606 O O . SER B 1 34 ? 2.287 21.672 33.813 1.00 35.47 113 SER B O 1
ATOM 1614 N N . ASN B 1 35 ? 3.071 20.807 31.893 1.00 37.18 114 ASN B N 1
ATOM 1615 C CA . ASN B 1 35 ? 1.790 20.917 31.204 1.00 39.29 114 ASN B CA 1
ATOM 1616 C C . ASN B 1 35 ? 0.752 19.971 31.807 1.00 38.82 114 ASN B C 1
ATOM 1617 O O . ASN B 1 35 ? 1.112 19.023 32.506 1.00 41.00 114 ASN B O 1
ATOM 1628 N N . PRO B 1 36 ? -0.541 20.228 31.543 1.00 34.10 115 PRO B N 1
ATOM 1629 C CA . PRO B 1 36 ? -1.616 19.370 32.060 1.00 30.47 115 PRO B CA 1
ATOM 1630 C C . PRO B 1 36 ? -1.464 17.899 31.677 1.00 27.52 115 PRO B C 1
ATOM 1631 O O . PRO B 1 36 ? -1.697 17.028 32.516 1.00 21.88 115 PRO B O 1
ATOM 1642 N N . ASP B 1 37 ? -1.075 17.633 30.433 1.00 31.40 116 ASP B N 1
ATOM 1643 C CA . ASP B 1 37 ? -0.926 16.263 29.949 1.00 32.52 116 ASP B CA 1
ATOM 1644 C C . ASP B 1 37 ? 0.531 15.810 30.001 1.00 30.81 116 ASP B C 1
ATOM 1645 O O . ASP B 1 37 ? 0.898 14.801 29.398 1.00 32.19 116 ASP B O 1
ATOM 1654 N N . GLY B 1 38 ? 1.357 16.560 30.723 1.00 28.19 117 GLY B N 1
ATOM 1655 C CA . GLY B 1 38 ? 2.765 16.233 30.858 1.00 27.44 117 GLY B CA 1
ATOM 1656 C C . GLY B 1 38 ? 3.588 16.672 29.661 1.00 25.92 117 GLY B C 1
ATOM 1657 O O . GLY B 1 38 ? 4.777 16.368 29.577 1.00 22.00 117 GLY B O 1
ATOM 1661 N N . GLY B 1 39 ? 2.955 17.384 28.732 1.00 27.82 118 GLY B N 1
ATOM 1662 C CA . GLY B 1 39 ? 3.641 17.865 27.546 1.00 25.90 118 GLY B CA 1
ATOM 1663 C C . GLY B 1 39 ? 3.671 16.820 26.448 1.00 25.92 118 GLY B C 1
ATOM 1664 O O . GLY B 1 39 ? 4.425 16.944 25.482 1.00 27.25 118 GLY B O 1
ATOM 1668 N N . LEU B 1 40 ? 2.852 15.785 26.604 1.00 21.90 119 LEU B N 1
ATOM 1669 C CA . LEU B 1 40 ? 2.823 14.673 25.661 1.00 24.94 119 LEU B CA 1
ATOM 1670 C C . LEU B 1 40 ? 2.481 15.103 24.240 1.00 25.94 119 LEU B C 1
ATOM 1671 O O . LEU B 1 40 ? 3.240 14.836 23.312 1.00 26.00 119 LEU B O 1
ATOM 1687 N N . ARG B 1 41 ? 1.341 15.764 24.067 1.00 26.50 120 ARG B N 1
ATOM 1688 C CA . ARG B 1 41 ? 0.885 16.132 22.730 1.00 26.81 120 ARG B CA 1
ATOM 1689 C C . ARG B 1 41 ? 1.849 17.114 22.071 1.00 24.04 120 ARG B C 1
ATOM 1690 O O . ARG B 1 41 ? 2.158 16.991 20.887 1.00 23.32 120 ARG B O 1
ATOM 1711 N N . SER B 1 42 ? 2.326 18.082 22.846 1.00 23.44 121 SER B N 1
ATOM 1712 C CA . SER B 1 42 ? 3.259 19.080 22.335 1.00 27.13 121 SER B CA 1
ATOM 1713 C C . SER B 1 42 ? 4.545 18.412 21.855 1.00 23.72 121 SER B C 1
ATOM 1714 O O . SER B 1 42 ? 5.167 18.865 20.894 1.00 27.40 121 SER B O 1
ATOM 1722 N N . LEU B 1 43 ? 4.938 17.335 22.528 1.00 18.56 122 LEU B N 1
ATOM 1723 C CA . LEU B 1 43 ? 6.109 16.567 22.122 1.00 15.55 122 LEU B CA 1
ATOM 1724 C C . LEU B 1 43 ? 5.851 15.898 20.776 1.00 15.45 122 LEU B C 1
ATOM 1725 O O . LEU B 1 43 ? 6.663 16.003 19.858 1.00 13.38 122 LEU B O 1
ATOM 1741 N N . LEU B 1 44 ? 4.718 15.209 20.663 1.00 17.09 123 LEU B N 1
ATOM 1742 C CA . LEU B 1 44 ? 4.370 14.516 19.428 1.00 17.68 123 LEU B CA 1
ATOM 1743 C C . LEU B 1 44 ? 4.206 15.510 18.284 1.00 23.44 123 LEU B C 1
ATOM 1744 O O . LEU B 1 44 ? 4.581 15.224 17.148 1.00 25.83 123 LEU B O 1
ATOM 1760 N N . ASP B 1 45 ? 3.651 16.679 18.588 1.00 26.91 124 ASP B N 1
ATOM 1761 C CA . ASP B 1 45 ? 3.513 17.740 17.595 1.00 30.52 124 ASP B CA 1
ATOM 1762 C C . ASP B 1 45 ? 4.884 18.199 17.109 1.00 24.58 124 ASP B C 1
ATOM 1763 O O . ASP B 1 45 ? 5.085 18.437 15.918 1.00 24.68 124 ASP B O 1
ATOM 1772 N N . PHE B 1 46 ? 5.824 18.321 18.041 1.00 19.45 125 PHE B N 1
ATOM 1773 C CA . PHE B 1 46 ? 7.186 18.729 17.716 1.00 19.69 125 PHE B CA 1
ATOM 1774 C C . PHE B 1 46 ? 7.873 17.705 16.816 1.00 21.79 125 PHE B C 1
ATOM 1775 O O . PHE B 1 46 ? 8.580 18.069 15.876 1.00 22.87 125 PHE B O 1
ATOM 1792 N N . LEU B 1 47 ? 7.662 16.426 17.108 1.00 24.65 126 LEU B N 1
ATOM 1793 C CA . LEU B 1 47 ? 8.262 15.349 16.328 1.00 26.41 126 LEU B CA 1
ATOM 1794 C C . LEU B 1 47 ? 7.741 15.353 14.893 1.00 27.45 126 LEU B C 1
ATOM 1795 O O . LEU B 1 47 ? 8.496 15.117 13.950 1.00 28.12 126 LEU B O 1
ATOM 1811 N N . GLU B 1 48 ? 6.447 15.617 14.739 1.00 27.68 127 GLU B N 1
ATOM 1812 C CA . GLU B 1 48 ? 5.824 15.672 13.420 1.00 28.98 127 GLU B CA 1
ATOM 1813 C C . GLU B 1 48 ? 6.445 16.773 12.568 1.00 25.26 127 GLU B C 1
ATOM 1814 O O . GLU B 1 48 ? 6.726 16.573 11.387 1.00 19.47 127 GLU B O 1
ATOM 1826 N N . ARG B 1 49 ? 6.653 17.935 13.176 1.00 28.84 128 ARG B N 1
ATOM 1827 C CA . ARG B 1 49 ? 7.237 19.073 12.476 1.00 34.61 128 ARG B CA 1
ATOM 1828 C C . ARG B 1 49 ? 8.705 18.851 12.133 1.00 32.53 128 ARG B C 1
ATOM 1829 O O . ARG B 1 49 ? 9.160 19.216 11.049 1.00 32.47 128 ARG B O 1
ATOM 1850 N N . LYS B 1 50 ? 9.442 18.254 13.061 1.00 29.97 129 LYS B N 1
ATOM 1851 C CA . LYS B 1 50 ? 10.885 18.119 12.918 1.00 28.13 129 LYS B CA 1
ATOM 1852 C C . LYS B 1 50 ? 11.286 17.130 11.821 1.00 28.05 129 LYS B C 1
ATOM 1853 O O . LYS B 1 50 ? 12.293 17.330 11.141 1.00 30.71 129 LYS B O 1
ATOM 1872 N N . SER B 1 51 ? 10.504 16.068 11.649 1.00 45.80 130 SER B N 1
ATOM 1873 C CA . SER B 1 51 ? 10.850 15.016 10.694 1.00 55.89 130 SER B CA 1
ATOM 1874 C C . SER B 1 51 ? 10.795 15.478 9.239 1.00 61.23 130 SER B C 1
ATOM 1875 O O . SER B 1 51 ? 11.670 15.143 8.441 1.00 58.00 130 SER B O 1
ATOM 1883 N N . LYS B 1 52 ? 9.753 16.234 8.905 1.00 73.79 131 LYS B N 1
ATOM 1884 C CA . LYS B 1 52 ? 9.563 16.774 7.557 1.00 90.42 131 LYS B CA 1
ATOM 1885 C C . LYS B 1 52 ? 9.441 15.681 6.490 1.00 103.26 131 LYS B C 1
ATOM 1886 O O . LYS B 1 52 ? 9.606 15.948 5.299 1.00 104.38 131 LYS B O 1
ATOM 1905 N N . GLU B 1 53 ? 9.154 14.457 6.927 1.00 114.10 132 GLU B N 1
ATOM 1906 C CA . GLU B 1 53 ? 8.846 13.343 6.028 1.00 123.59 132 GLU B CA 1
ATOM 1907 C C . GLU B 1 53 ? 7.327 13.175 5.935 1.00 117.91 132 GLU B C 1
ATOM 1908 O O . GLU B 1 53 ? 6.830 12.309 5.218 1.00 117.19 132 GLU B O 1
ATOM 1920 N N . LYS B 1 54 ? 6.611 14.009 6.689 1.00 113.42 133 LYS B N 1
ATOM 1921 C CA . LYS B 1 54 ? 5.178 13.864 6.953 1.00 109.56 133 LYS B CA 1
ATOM 1922 C C . LYS B 1 54 ? 4.873 12.598 7.755 1.00 94.25 133 LYS B C 1
ATOM 1923 O O . LYS B 1 54 ? 4.207 11.682 7.267 1.00 95.69 133 LYS B O 1
ATOM 1942 N N . ILE B 1 55 ? 5.378 12.552 8.986 1.00 77.91 134 ILE B N 1
ATOM 1943 C CA . ILE B 1 55 ? 5.030 11.488 9.922 1.00 65.01 134 ILE B CA 1
ATOM 1944 C C . ILE B 1 55 ? 3.759 11.948 10.623 1.00 50.01 134 ILE B C 1
ATOM 1945 O O . ILE B 1 55 ? 3.602 13.141 10.893 1.00 43.71 134 ILE B O 1
ATOM 1961 N N . THR B 1 56 ? 2.850 11.020 10.907 1.00 45.30 135 THR B N 1
ATOM 1962 C CA . THR B 1 56 ? 1.628 11.360 11.629 1.00 45.10 135 THR B CA 1
ATOM 1963 C C . THR B 1 56 ? 1.532 10.605 12.949 1.00 39.71 135 THR B C 1
ATOM 1964 O O . THR B 1 56 ? 1.424 9.378 12.965 1.00 35.39 135 THR B O 1
ATOM 1975 N N . LEU B 1 57 ? 1.566 11.349 14.051 1.00 39.79 136 LEU B N 1
ATOM 1976 C CA . LEU B 1 57 ? 1.459 10.760 15.380 1.00 40.58 136 LEU B CA 1
ATOM 1977 C C . LEU B 1 57 ? 0.083 11.006 15.986 1.00 46.84 136 LEU B C 1
ATOM 1978 O O . LEU B 1 57 ? -0.231 12.121 16.406 1.00 53.75 136 LEU B O 1
ATOM 1994 N N . GLY B 1 58 ? -0.736 9.961 16.030 1.00 46.74 137 GLY B N 1
ATOM 1995 C CA . GLY B 1 58 ? -2.066 10.065 16.597 1.00 48.88 137 GLY B CA 1
ATOM 1996 C C . GLY B 1 58 ? -2.010 9.892 18.100 1.00 51.99 137 GLY B C 1
ATOM 1997 O O . GLY B 1 58 ? -2.056 10.859 18.862 1.00 57.49 137 GLY B O 1
ATOM 2001 N N . ARG B 1 59 ? -1.905 8.633 18.513 1.00 48.98 138 ARG B N 1
ATOM 2002 C CA . ARG B 1 59 ? -1.918 8.252 19.920 1.00 46.06 138 ARG B CA 1
ATOM 2003 C C . ARG B 1 59 ? -0.530 7.956 20.476 1.00 38.33 138 ARG B C 1
ATOM 2004 O O . ARG B 1 59 ? 0.269 7.251 19.858 1.00 35.98 138 ARG B O 1
ATOM 2025 N N . GLY B 1 60 ? -0.263 8.509 21.652 1.00 35.46 139 GLY B N 1
ATOM 2026 C CA . GLY B 1 60 ? 0.956 8.246 22.391 1.00 34.76 139 GLY B CA 1
ATOM 2027 C C . GLY B 1 60 ? 0.591 8.201 23.860 1.00 36.99 139 GLY B C 1
ATOM 2028 O O . GLY B 1 60 ? -0.465 8.703 24.246 1.00 33.76 139 GLY B O 1
ATOM 2032 N N . ILE B 1 61 ? 1.439 7.584 24.679 1.00 23.30 140 ILE B N 1
ATOM 2033 C CA . ILE B 1 61 ? 1.154 7.463 26.105 1.00 29.05 140 ILE B CA 1
ATOM 2034 C C . ILE B 1 61 ? 2.424 7.568 26.941 1.00 24.87 140 ILE B C 1
ATOM 2035 O O . ILE B 1 61 ? 3.525 7.310 26.455 1.00 24.31 140 ILE B O 1
ATOM 2051 N N . ILE B 1 62 ? 2.248 7.947 28.203 1.00 22.87 141 ILE B N 1
ATOM 2052 C CA . ILE B 1 62 ? 3.347 8.036 29.157 1.00 24.77 141 ILE B CA 1
ATOM 2053 C C . ILE B 1 62 ? 3.275 6.914 30.187 1.00 29.56 141 ILE B C 1
ATOM 2054 O O . ILE B 1 62 ? 2.348 6.864 30.994 1.00 32.73 141 ILE B O 1
ATOM 2070 N N . ASP B 1 63 ? 4.265 6.028 30.165 1.00 30.58 142 ASP B N 1
ATOM 2071 C CA . ASP B 1 63 ? 4.370 4.972 31.163 1.00 34.76 142 ASP B CA 1
ATOM 2072 C C . ASP B 1 63 ? 5.771 5.015 31.759 1.00 31.55 142 ASP B C 1
ATOM 2073 O O . ASP B 1 63 ? 6.761 4.789 31.062 1.00 29.15 142 ASP B O 1
ATOM 2082 N N . GLY B 1 64 ? 5.846 5.305 33.053 1.00 32.15 143 GLY B N 1
ATOM 2083 C CA . GLY B 1 64 ? 7.117 5.532 33.712 1.00 31.36 143 GLY B CA 1
ATOM 2084 C C . GLY B 1 64 ? 7.752 6.814 33.209 1.00 30.47 143 GLY B C 1
ATOM 2085 O O . GLY B 1 64 ? 7.082 7.843 33.104 1.00 28.49 143 GLY B O 1
ATOM 2089 N N . ASP B 1 65 ? 9.043 6.757 32.896 1.00 31.76 144 ASP B N 1
ATOM 2090 C CA . ASP B 1 65 ? 9.766 7.921 32.392 1.00 32.61 144 ASP B CA 1
ATOM 2091 C C . ASP B 1 65 ? 9.702 8.030 30.869 1.00 28.85 144 ASP B C 1
ATOM 2092 O O . ASP B 1 65 ? 10.179 9.007 30.290 1.00 30.08 144 ASP B O 1
ATOM 2101 N N . TYR B 1 66 ? 9.107 7.028 30.228 1.00 23.91 145 TYR B N 1
ATOM 2102 C CA . TYR B 1 66 ? 9.098 6.932 28.770 1.00 20.36 145 TYR B CA 1
ATOM 2103 C C . TYR B 1 66 ? 7.787 7.390 28.137 1.00 19.91 145 TYR B C 1
ATOM 2104 O O . TYR B 1 66 ? 6.730 7.355 28.769 1.00 20.71 145 TYR B O 1
ATOM 2122 N N . VAL B 1 67 ? 7.878 7.825 26.882 1.00 20.04 146 VAL B N 1
ATO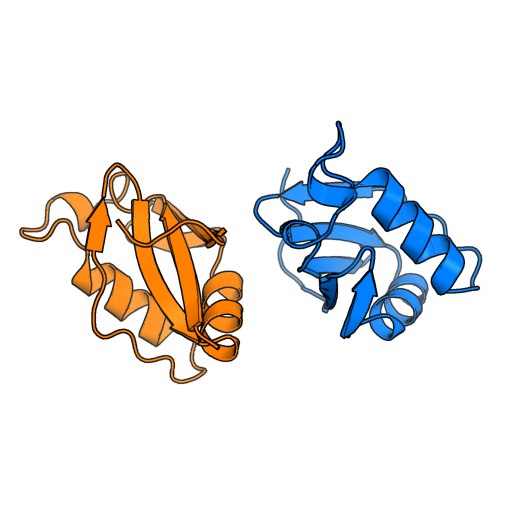M 2123 C CA . VAL B 1 67 ? 6.706 8.037 26.039 1.00 18.70 146 VAL B CA 1
ATOM 2124 C C . VAL B 1 67 ? 6.697 6.924 24.997 1.00 15.76 146 VAL B C 1
ATOM 2125 O O . VAL B 1 67 ? 7.680 6.727 24.281 1.00 15.18 146 VAL B O 1
ATOM 2138 N N . TRP B 1 68 ? 5.582 6.203 24.913 1.00 15.56 147 TRP B N 1
ATOM 2139 C CA . TRP B 1 68 ? 5.479 5.040 24.037 1.00 19.43 147 TRP B CA 1
ATOM 2140 C C . TRP B 1 68 ? 4.660 5.329 22.782 1.00 19.32 147 TRP B C 1
ATOM 2141 O O . TRP B 1 68 ? 3.595 5.943 22.851 1.00 20.25 147 TRP B O 1
ATOM 2162 N N . LEU B 1 69 ? 5.173 4.879 21.640 1.00 20.17 148 LEU B N 1
ATOM 2163 C CA . LEU B 1 69 ? 4.498 5.040 20.355 1.00 21.58 148 LEU B CA 1
ATOM 2164 C C . LEU B 1 69 ? 4.506 3.744 19.550 1.00 21.23 148 LEU B C 1
ATOM 2165 O O . LEU B 1 69 ? 5.528 3.062 19.476 1.00 18.19 148 LEU B O 1
ATOM 2181 N N . LYS B 1 70 ? 3.367 3.413 18.948 1.00 24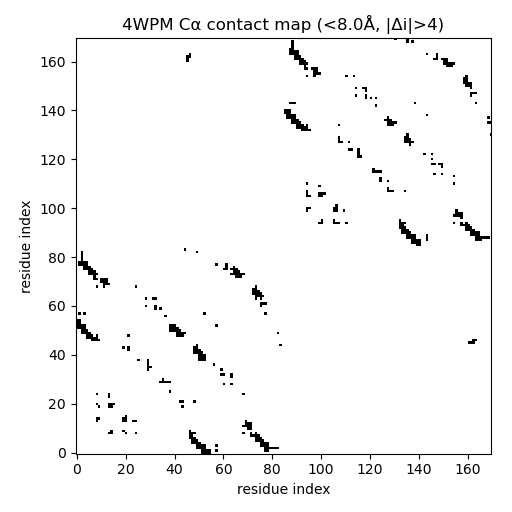.36 149 LYS B N 1
ATOM 2182 C CA . LYS B 1 70 ? 3.277 2.285 18.025 1.00 28.44 149 LYS B CA 1
ATOM 2183 C C . LYS B 1 70 ? 3.194 2.812 16.598 1.00 26.47 149 LYS B C 1
ATOM 2184 O O . LYS B 1 70 ? 2.256 3.530 16.247 1.00 29.22 149 LYS B O 1
ATOM 2203 N N . VAL B 1 71 ? 4.182 2.454 15.784 1.00 22.39 150 VAL B N 1
ATOM 2204 C CA . VAL B 1 71 ? 4.310 2.996 14.436 1.00 23.72 150 VAL B CA 1
ATOM 2205 C C . VAL B 1 71 ? 4.770 1.929 13.450 1.00 29.54 150 VAL B C 1
ATOM 2206 O O . VAL B 1 71 ? 5.297 0.891 13.846 1.00 33.23 150 VAL B O 1
ATOM 2219 N N . ASN B 1 72 ? 4.573 2.193 12.163 1.00 32.72 151 ASN B N 1
ATOM 2220 C CA . ASN B 1 72 ? 5.058 1.299 11.120 1.00 39.03 151 ASN B CA 1
ATOM 2221 C C . ASN B 1 72 ? 6.572 1.406 10.981 1.00 42.39 151 ASN B C 1
ATOM 2222 O O . ASN B 1 72 ? 7.208 2.229 11.640 1.00 42.80 151 ASN B O 1
ATOM 2233 N N . LYS B 1 73 ? 7.143 0.569 10.121 1.00 47.07 152 LYS B N 1
ATOM 2234 C CA . LYS B 1 73 ? 8.592 0.439 10.019 1.00 52.58 152 LYS B CA 1
ATOM 2235 C C . LYS B 1 73 ? 9.224 1.718 9.478 1.00 51.19 152 LYS B C 1
ATOM 2236 O O . LYS B 1 73 ? 10.246 2.176 9.990 1.00 44.83 152 LYS B O 1
ATOM 2255 N N . ASP B 1 74 ? 8.619 2.286 8.440 1.00 60.09 153 ASP B N 1
ATOM 2256 C CA . ASP B 1 74 ? 9.126 3.514 7.840 1.00 71.17 153 ASP B CA 1
ATOM 2257 C C . ASP B 1 74 ? 9.062 4.679 8.827 1.00 67.74 153 ASP B C 1
ATOM 2258 O O . ASP B 1 74 ? 9.991 5.483 8.908 1.00 75.70 153 ASP B O 1
ATOM 2267 N N . ASP B 1 75 ? 7.968 4.760 9.579 1.00 56.68 154 ASP B N 1
ATOM 2268 C CA . ASP B 1 75 ? 7.809 5.794 10.598 1.00 49.56 154 ASP B CA 1
ATOM 2269 C C . ASP B 1 75 ? 8.858 5.663 11.698 1.00 40.16 154 ASP B C 1
ATOM 2270 O O . ASP B 1 75 ? 9.346 6.663 12.224 1.00 38.41 154 ASP B O 1
ATOM 2279 N N . ALA B 1 76 ? 9.199 4.424 12.041 1.00 34.80 155 ALA B N 1
ATOM 2280 C CA . ALA B 1 76 ? 10.151 4.163 13.115 1.00 32.42 155 ALA B CA 1
ATOM 2281 C C . ALA B 1 76 ? 11.524 4.731 12.776 1.00 31.35 155 ALA B C 1
ATOM 2282 O O . ALA B 1 76 ? 12.219 5.261 13.643 1.00 29.88 155 ALA B O 1
ATOM 2289 N N . GLN B 1 77 ? 11.907 4.618 11.509 1.00 34.50 156 GLN B N 1
ATOM 2290 C CA . GLN B 1 77 ? 13.202 5.107 11.051 1.00 40.54 156 GLN B CA 1
ATOM 2291 C C . GLN B 1 77 ? 13.255 6.628 11.136 1.00 35.54 156 GLN B C 1
ATOM 2292 O O . GLN B 1 77 ? 14.280 7.208 11.495 1.00 35.39 156 GLN B O 1
ATOM 2306 N N . HIS B 1 78 ? 12.138 7.264 10.800 1.00 32.18 157 HIS B N 1
ATOM 2307 C CA . HIS B 1 78 ? 12.045 8.718 10.798 1.00 30.54 157 HIS B CA 1
ATOM 2308 C C . HIS B 1 78 ? 12.180 9.279 12.208 1.00 23.36 157 HIS B C 1
ATOM 2309 O O . HIS B 1 78 ? 12.798 10.322 12.415 1.00 19.44 157 HIS B O 1
ATOM 2323 N N . LEU B 1 79 ? 11.591 8.583 13.175 1.00 21.79 158 LEU B N 1
ATOM 2324 C CA . LEU B 1 79 ? 11.682 8.980 14.575 1.00 17.96 158 LEU B CA 1
ATOM 2325 C C . LEU B 1 79 ? 13.098 8.813 15.121 1.00 15.39 158 LEU B C 1
ATOM 2326 O O . LEU B 1 79 ? 13.579 9.649 15.886 1.00 17.28 158 LEU B O 1
ATOM 2342 N N . LEU B 1 80 ? 13.760 7.729 14.728 1.00 11.04 159 LEU B N 1
ATOM 2343 C CA . LEU B 1 80 ? 15.110 7.441 15.202 1.00 13.38 159 LEU B CA 1
ATOM 2344 C C . LEU B 1 80 ? 16.102 8.496 14.722 1.00 17.35 159 LEU B C 1
ATOM 2345 O O . LEU B 1 80 ? 17.108 8.765 15.377 1.00 14.77 159 LEU B O 1
ATOM 2361 N N . ARG B 1 81 ? 15.805 9.087 13.571 1.00 24.62 160 ARG B N 1
ATOM 2362 C CA . ARG B 1 81 ? 16.632 10.143 13.003 1.00 31.03 160 ARG B CA 1
ATOM 2363 C C . ARG B 1 81 ? 16.632 11.370 13.911 1.00 25.17 160 ARG B C 1
ATOM 2364 O O . ARG B 1 81 ? 17.611 12.112 13.973 1.00 26.92 160 ARG B O 1
ATOM 2385 N N . LEU B 1 82 ? 15.521 11.573 14.613 1.00 18.73 161 LEU B N 1
ATOM 2386 C CA . LEU B 1 82 ? 15.350 12.735 15.480 1.00 18.04 161 LEU B CA 1
ATOM 2387 C C . LEU B 1 82 ? 16.014 12.548 16.844 1.00 18.84 161 LEU B C 1
ATOM 2388 O O . LEU B 1 82 ? 15.928 13.423 17.707 1.00 21.67 161 LEU B O 1
ATOM 2404 N N . ASN B 1 83 ? 16.668 11.407 17.037 1.00 15.29 162 ASN B N 1
ATOM 2405 C CA . ASN B 1 83 ? 17.372 11.129 18.285 1.00 14.39 162 ASN B CA 1
ATOM 2406 C C . ASN B 1 83 ? 18.488 12.133 18.547 1.00 14.16 162 ASN B C 1
ATOM 2407 O O . ASN B 1 83 ? 19.299 12.417 17.667 1.00 12.52 162 ASN B O 1
ATOM 2418 N N . GLY B 1 84 ? 18.527 12.654 19.770 1.00 14.80 163 GLY B N 1
ATOM 2419 C CA . GLY B 1 84 ? 19.546 13.607 20.172 1.00 15.58 163 GLY B CA 1
ATOM 2420 C C . GLY B 1 84 ? 19.138 15.063 20.033 1.00 20.60 163 GLY B C 1
ATOM 2421 O O . GLY B 1 84 ? 19.866 15.952 20.474 1.00 22.44 163 GLY B O 1
ATOM 2425 N N . PHE B 1 85 ? 17.982 15.318 19.426 1.00 22.77 164 PHE B N 1
ATOM 2426 C CA . PHE B 1 85 ? 17.474 16.683 19.327 1.00 16.75 164 PHE B CA 1
ATOM 2427 C C . PHE B 1 85 ? 17.039 17.196 20.695 1.00 14.45 164 PHE B C 1
ATOM 2428 O O . PHE B 1 85 ? 16.721 16.412 21.592 1.00 12.14 164 PHE B O 1
ATOM 2445 N N . THR B 1 86 ? 17.026 18.517 20.843 1.00 14.25 165 THR B N 1
ATOM 2446 C CA . THR B 1 86 ? 16.618 19.155 22.089 1.00 16.04 165 THR B CA 1
ATOM 2447 C C . THR B 1 86 ? 15.176 19.640 21.992 1.00 16.36 165 THR B C 1
ATOM 2448 O O . THR B 1 86 ? 14.818 20.359 21.058 1.00 15.74 165 THR B O 1
ATOM 2459 N N . TYR B 1 87 ? 14.356 19.237 22.958 1.00 17.30 166 TYR B N 1
ATOM 2460 C CA . TYR B 1 87 ? 12.975 19.698 23.043 1.00 14.53 166 TYR B CA 1
ATOM 2461 C C . TYR B 1 87 ? 12.664 20.247 24.430 1.00 15.21 166 TYR B C 1
ATOM 2462 O O . TYR B 1 87 ? 12.842 19.556 25.434 1.00 13.27 166 TYR B O 1
ATOM 2480 N N . ALA B 1 88 ? 12.193 21.490 24.471 1.00 19.63 167 ALA B N 1
ATOM 2481 C CA . ALA B 1 88 ? 11.813 22.146 25.718 1.00 21.61 167 ALA B CA 1
ATOM 2482 C C . ALA B 1 88 ? 12.946 22.126 26.744 1.00 23.05 167 ALA B C 1
ATOM 2483 O O . ALA B 1 88 ? 12.706 22.000 27.945 1.00 20.67 167 ALA B O 1
ATOM 2490 N N . GLY B 1 89 ? 14.179 22.240 26.260 1.00 27.27 168 GLY B N 1
ATOM 2491 C CA . GLY B 1 89 ? 15.337 22.330 27.131 1.00 22.72 168 GLY B CA 1
ATOM 2492 C C . GLY B 1 89 ? 15.836 20.982 27.615 1.00 19.76 168 GLY B C 1
ATOM 2493 O O . GLY B 1 89 ? 16.588 20.908 28.588 1.00 19.95 168 GLY B O 1
ATOM 2497 N N . ALA B 1 90 ? 15.413 19.916 26.941 1.00 16.72 169 ALA B N 1
ATOM 2498 C CA . ALA B 1 90 ? 15.827 18.562 27.297 1.00 15.34 169 ALA B CA 1
ATOM 2499 C C . ALA B 1 90 ? 16.196 17.754 26.059 1.00 15.04 169 ALA B C 1
ATOM 2500 O O . ALA B 1 90 ? 15.513 17.817 25.036 1.00 15.27 169 ALA B O 1
ATOM 2507 N N . THR B 1 91 ? 17.280 16.992 26.163 1.00 15.09 170 THR B N 1
ATOM 2508 C CA . THR B 1 91 ? 17.733 16.141 25.071 1.00 16.04 170 THR B CA 1
ATOM 2509 C C . THR B 1 91 ? 16.834 14.913 24.953 1.00 15.35 170 THR B C 1
ATOM 2510 O O . THR B 1 91 ? 16.572 14.231 25.945 1.00 11.68 170 THR B O 1
ATOM 2521 N N . LEU B 1 92 ? 16.369 14.635 23.738 1.00 17.22 171 LEU B N 1
ATOM 2522 C CA . LEU B 1 92 ? 15.487 13.498 23.498 1.00 17.32 171 LEU B CA 1
ATOM 2523 C C . LEU B 1 92 ? 16.274 12.248 23.133 1.00 17.99 171 LEU B C 1
ATOM 2524 O O . LEU B 1 92 ? 17.165 12.285 22.282 1.00 18.48 171 LEU B O 1
ATOM 2540 N N . THR B 1 93 ? 15.935 11.144 23.792 1.00 22.93 172 THR B N 1
ATOM 2541 C CA . THR B 1 93 ? 16.472 9.834 23.453 1.00 22.12 172 THR B CA 1
ATOM 2542 C C . THR B 1 93 ? 15.371 8.940 22.890 1.00 17.37 172 THR B C 1
ATOM 2543 O O . THR B 1 93 ? 14.439 8.564 23.601 1.00 11.75 172 THR B O 1
ATOM 2554 N N . ILE B 1 94 ? 15.493 8.607 21.609 1.00 16.87 173 ILE B N 1
ATOM 2555 C CA . ILE B 1 94 ? 14.520 7.773 20.909 1.00 17.50 173 ILE B CA 1
ATOM 2556 C C . ILE B 1 94 ? 15.106 6.395 20.636 1.00 18.32 173 ILE B C 1
ATOM 2557 O O . ILE B 1 94 ? 16.218 6.269 20.120 1.00 19.80 173 ILE B O 1
ATOM 2573 N N . GLU B 1 95 ? 14.337 5.368 20.988 1.00 20.23 174 GLU B N 1
ATOM 2574 C CA . GLU B 1 95 ? 14.789 3.989 20.886 1.00 26.15 174 GLU B CA 1
ATOM 2575 C C . GLU B 1 95 ? 13.709 3.107 20.277 1.00 23.78 174 GLU B C 1
ATOM 2576 O O . GLU B 1 95 ? 12.520 3.293 20.541 1.00 19.54 174 GLU B O 1
ATOM 2588 N N . GLU B 1 96 ? 14.132 2.146 19.463 1.00 23.95 175 GLU B N 1
ATOM 2589 C CA . GLU B 1 96 ? 13.236 1.114 18.962 1.00 25.35 175 GLU B CA 1
ATOM 2590 C C . GLU B 1 96 ? 13.244 -0.060 19.932 1.00 21.91 175 GLU B C 1
ATOM 2591 O O . GLU B 1 96 ? 14.279 -0.372 20.522 1.00 22.46 175 GLU B O 1
ATOM 2603 N N . THR B 1 97 ? 12.095 -0.706 20.101 1.00 20.71 176 THR B N 1
ATOM 2604 C CA . THR B 1 97 ? 11.990 -1.825 21.028 1.00 25.63 176 THR B CA 1
ATOM 2605 C C . THR B 1 97 ? 10.969 -2.854 20.559 1.00 28.13 176 THR B C 1
ATOM 2606 O O . THR B 1 97 ? 9.993 -2.517 19.886 1.00 36.40 176 THR B O 1
ATOM 2617 N N . ASN B 1 98 ? 11.207 -4.111 20.923 1.00 24.04 177 ASN B N 1
ATOM 2618 C CA . ASN B 1 98 ? 10.254 -5.185 20.678 1.00 23.30 177 ASN B CA 1
ATOM 2619 C C . ASN B 1 98 ? 9.412 -5.452 21.923 1.00 23.08 177 ASN B C 1
ATOM 2620 O O . ASN B 1 98 ? 8.661 -6.425 21.983 1.00 22.02 177 ASN B O 1
ATOM 2631 N N . GLU B 1 99 ? 9.550 -4.576 22.914 1.00 24.40 178 GLU B N 1
ATOM 2632 C CA . GLU B 1 99 ? 8.756 -4.653 24.134 1.00 27.10 178 GLU B CA 1
ATOM 2633 C C . GLU B 1 99 ? 7.272 -4.475 23.831 1.00 23.75 178 GLU B C 1
ATOM 2634 O O . GLU B 1 99 ? 6.911 -3.692 22.953 1.00 23.37 178 GLU B O 1
ATOM 2646 N N . PRO B 1 100 ? 6.405 -5.203 24.555 1.00 21.82 179 PRO B N 1
ATOM 2647 C CA . PRO B 1 100 ? 4.964 -5.005 24.371 1.00 23.77 179 PRO B CA 1
ATOM 2648 C C . PRO B 1 100 ? 4.530 -3.622 24.848 1.00 30.57 179 PRO B C 1
ATOM 2649 O O . PRO B 1 100 ? 5.078 -3.108 25.823 1.00 26.41 179 PRO B O 1
ATOM 2660 N N . MET B 1 101 ? 3.561 -3.031 24.160 1.00 34.51 180 MET B N 1
ATOM 2661 C CA . MET B 1 101 ? 3.059 -1.710 24.520 1.00 37.04 180 MET B CA 1
ATOM 2662 C C . MET B 1 101 ? 2.426 -1.756 25.910 1.00 39.23 180 MET B C 1
ATOM 2663 O O . MET B 1 101 ? 1.634 -2.653 26.198 1.00 42.97 180 MET B O 1
ATOM 2677 N N . PRO B 1 102 ? 2.773 -0.792 26.783 1.00 38.04 181 PRO B N 1
ATOM 2678 C CA . PRO B 1 102 ? 2.215 -0.820 28.140 1.00 39.02 181 PRO B CA 1
ATOM 2679 C C . PRO B 1 102 ? 0.756 -0.378 28.184 1.00 37.17 181 PRO B C 1
ATOM 2680 O O . PRO B 1 102 ? -0.123 -1.233 28.082 1.00 35.98 181 PRO B O 1
#

B-factor: mean 39.32, std 28.87, range [6.78, 185.08]

Solvent-accessible surface area: 9674 Å² total; per-residue (Å²): 187,20,21,0,15,0,21,4,6,94,90,9,166,8,36,106,55,146,67,23,0,35,169,21,0,23,62,25,0,38,130,92,18,168,62,157,10,117,17,70,120,16,31,74,58,40,10,14,1,13,0,88,6,70,165,78,14,3,106,45,0,61,176,10,67,42,88,87,24,36,63,6,82,0,34,4,66,105,27,153,63,118,40,37,136,175,134,23,12,0,21,0,56,6,5,147,122,10,166,11,34,105,61,149,69,21,0,30,112,35,0,2,42,26,0,41,158,79,23,179,100,193,9,115,5,61,214,13,67,80,71,63,80,59,2,18,1,123,9,58,142,81,26,4,42,14,0,2,111,8,28,43,78,87,24,35,62,10,87,1,45,2,34,41,15,152,74,118,65,80

Sequence (170 aa):
KTVIKILGLKNSKAASNPDGGLRSLLDFLERKSKEKITLGRGIIDGDYVWLKVNKDDAQHLLRLNGFTYAGATLTIEETNEPMPANKTVIKILGLKNSKAASNPDGGLRSLLDFLERKSKEKITLGRGIIDGDYVWLKVNKDDAQHLLRLNGFTYAGATLTIEETNEPMP

Organism: Chaetomium thermophilum (strain DSM 1495 / CBS 144.50 / IMI 039719) (NCBI:txid759272)

Foldseek 3Di:
DFKKKKAWLCVAPCCPPPQRNLVVVVVVLCVQLPPNDDFDDWDDDDRIIMGDDDDVSLVSSCVCQQPDDRRTGMHMDTDPDDDDD/DKWKKKKAWLCVAPCCPDPQRNLVVVQVVLCVVLVPRQDFDDWDDDDRIIMGIGDPVNLVSSCVCQQDDDRNTGMHMDIDPDDDD

GO terms:
  GO:0005515 protein binding (F, IPI)

Radius of gyration: 17.11 Å; Cα contacts (8 Å, |Δi|>4): 305; chains: 2; bounding box: 43×34×34 Å

InterPro domains:
  IPR001611 Leucine-rich repeat [PS51450] (288-309)
  IPR002075 Nuclear transport factor 2 domain [PF22602] (383-550)
  IPR005637 TAP C-terminal (TAP-C) domain [PF03943] (604-651)
  IPR005637 TAP C-terminal (TAP-C) domain [PS51281] (600-654)
  IPR005637 TAP C-terminal (TAP-C) domain [SM00804] (591-653)
  IPR005637 TAP C-terminal (TAP-C) domain [cd14342] (602-651)
  IPR009060 UBA-like superfamily [SSF46934] (589-652)
  IPR018222 Nuclear transport factor 2, eukaryote [PS50177] (382-550)
  IPR030217 Nuclear RNA export factor [PTHR10662] (63-651)
  IPR032675 Leucine-rich repeat domain superfamily [G3DSA:3.80.10.10] (196-360)
  IPR032710 NTF2-like domain superfamily [SSF54427] (379-568)
  IPR040736 Mex67, RNA recognition motif [PF18444] (116-176)
  IPR057125 NXF1/2/3/5-like, leucine-rich repeat domain [PF24048] (206-347)

Secondary structure (DSSP, 8-state):
-EEEEEE-STTSGGGGSTTTTHHHHHHHHHHHH-S-----EEEEETTEEEEEE-HHHHHHHHHTTT-EETTEE-EEEEE-SPPP-/-EEEEEEE-STTSGGGGSTTTTHHHHHHHHHHHH-S-------EEETTEEEEEEEHHHHHHHHHTTT-EETTEE-EEEEE-SPP-